Protein AF-A0A2Z6FAT4-F1 (afdb_monomer_lite)

Secondary structure (DSSP, 8-state):
--SS---TTS--S------SSEETTEE-TT---S--GGG-S-----------SSS-EEEEEEEEE-SS---SS--SEEEEEEEEEESS---SSEEEEEEEETTEEEEEEEEE-SSSEEEEEE-

pLDDT: mean 96.94, std 5.38, range [61.84, 98.94]

Sequence (123 aa):
RADGSVPTDGAPKSYPSVFNGCHYTNCSPGTALPARLDTVSAAPSSISYGYVGDAVYNASYDIWLDPTPRTDGVNRTEIMIWFNRVGPIQPIGSPVGTATVGGRNWEVWTGSNGSNDVLSFVA

Foldseek 3Di:
DDPDDDDQADDDPDDDDDDAEAEALDHDPPGPAPDDPVVDPDDDDDDDDDDDAPDFDWDKDWDAAAPDSDRRDHGAEIEIETPDGHDDHDDAAAFDAWDQDPNDIFTWGWDDPVRHTYIYTYD

Structure (mmCIF, N/CA/C/O backbone):
data_AF-A0A2Z6FAT4-F1
#
_entry.id   AF-A0A2Z6FAT4-F1
#
loop_
_atom_site.group_PDB
_atom_site.id
_atom_site.type_symbol
_atom_site.label_atom_id
_atom_site.label_alt_id
_atom_site.label_comp_id
_atom_site.label_asym_id
_atom_site.label_entity_id
_atom_site.label_seq_id
_atom_site.pdbx_PDB_ins_code
_atom_site.Cartn_x
_atom_site.Cartn_y
_atom_site.Cartn_z
_atom_site.occupancy
_atom_site.B_iso_or_equiv
_atom_site.auth_seq_id
_atom_site.auth_comp_id
_atom_site.auth_asym_id
_atom_site.auth_atom_id
_atom_site.pdbx_PDB_model_num
ATOM 1 N N . ARG A 1 1 ? 1.023 2.133 -22.501 1.00 61.84 1 ARG A N 1
ATOM 2 C CA . ARG A 1 1 ? 2.334 2.211 -21.806 1.00 61.84 1 ARG A CA 1
ATOM 3 C C . ARG A 1 1 ? 2.469 3.615 -21.237 1.00 61.84 1 ARG A C 1
ATOM 5 O O . ARG A 1 1 ? 1.889 4.513 -21.824 1.00 61.84 1 ARG A O 1
ATOM 12 N N . ALA A 1 2 ? 3.149 3.801 -20.108 1.00 66.56 2 ALA A N 1
ATOM 13 C CA . ALA A 1 2 ? 3.375 5.143 -19.572 1.00 66.56 2 ALA A CA 1
ATOM 14 C C . ALA A 1 2 ? 4.558 5.797 -20.297 1.00 66.56 2 ALA A C 1
ATOM 16 O O . ALA A 1 2 ? 5.624 5.180 -20.355 1.00 66.56 2 ALA A O 1
ATOM 17 N N . ASP A 1 3 ? 4.397 7.026 -20.780 1.00 76.12 3 ASP A N 1
ATOM 18 C CA . ASP A 1 3 ? 5.462 7.782 -21.451 1.00 76.12 3 ASP A CA 1
ATOM 19 C C . ASP A 1 3 ? 6.581 8.183 -20.471 1.00 76.12 3 ASP A C 1
ATOM 21 O O . ASP A 1 3 ? 6.359 8.298 -19.260 1.00 76.12 3 ASP A O 1
ATOM 25 N N . GLY A 1 4 ? 7.808 8.339 -20.979 1.00 77.44 4 GLY A N 1
ATOM 26 C CA . GLY A 1 4 ? 8.997 8.702 -20.192 1.00 77.44 4 GLY A CA 1
ATOM 27 C C . GLY A 1 4 ? 9.559 7.591 -19.287 1.00 77.44 4 GLY A C 1
ATOM 28 O O . GLY A 1 4 ? 9.019 6.486 -19.205 1.00 77.44 4 GLY A O 1
ATOM 29 N N . SER A 1 5 ? 10.649 7.883 -18.574 1.00 83.25 5 SER A N 1
ATOM 30 C CA . SER A 1 5 ? 11.303 6.973 -17.618 1.00 83.25 5 SER A CA 1
ATOM 31 C C . SER A 1 5 ? 11.697 7.704 -16.337 1.00 83.25 5 SER A C 1
ATOM 33 O O . SER A 1 5 ? 12.039 8.883 -16.382 1.00 83.25 5 SER A O 1
ATOM 35 N N . VAL A 1 6 ? 11.694 6.986 -15.216 1.00 90.50 6 VAL A N 1
ATOM 36 C CA . VAL A 1 6 ? 12.271 7.424 -13.934 1.00 90.50 6 VAL A CA 1
ATOM 37 C C . VAL A 1 6 ? 13.327 6.411 -13.488 1.00 90.50 6 VAL A C 1
ATOM 39 O O . VAL A 1 6 ? 13.269 5.264 -13.948 1.00 90.50 6 VAL A O 1
ATOM 42 N N . PRO A 1 7 ? 14.288 6.806 -12.636 1.00 94.50 7 PRO A N 1
ATOM 43 C CA . PRO A 1 7 ? 15.242 5.873 -12.043 1.00 94.50 7 PRO A CA 1
ATOM 44 C C . PRO A 1 7 ? 14.539 4.740 -11.278 1.00 94.50 7 PRO A C 1
ATOM 46 O O . PRO A 1 7 ? 13.507 4.960 -10.646 1.00 94.50 7 PRO A O 1
ATOM 49 N N . THR A 1 8 ? 15.082 3.522 -11.343 1.00 95.31 8 THR A N 1
ATOM 50 C CA . THR A 1 8 ? 14.498 2.333 -10.686 1.00 95.31 8 THR A CA 1
ATOM 51 C C . THR A 1 8 ? 14.857 2.212 -9.204 1.00 95.31 8 THR A C 1
ATOM 53 O O . THR A 1 8 ? 14.321 1.352 -8.513 1.00 95.31 8 THR A O 1
ATOM 56 N N . ASP A 1 9 ? 15.752 3.073 -8.726 1.00 94.00 9 ASP A N 1
ATOM 57 C CA . ASP A 1 9 ? 16.168 3.256 -7.333 1.00 94.00 9 ASP A CA 1
ATOM 58 C C . ASP A 1 9 ? 15.459 4.447 -6.654 1.00 94.00 9 ASP A C 1
ATOM 60 O O . ASP A 1 9 ? 15.805 4.826 -5.536 1.00 94.00 9 ASP A O 1
ATOM 64 N N . GLY A 1 10 ? 14.460 5.036 -7.322 1.00 93.69 10 GLY A N 1
ATOM 65 C CA . GLY A 1 10 ? 13.660 6.153 -6.828 1.00 93.69 10 GLY A CA 1
ATOM 66 C C . GLY A 1 10 ? 12.158 5.865 -6.801 1.00 93.69 10 GLY A C 1
ATOM 67 O O . GLY A 1 10 ? 11.704 4.730 -6.939 1.00 93.69 10 GLY A O 1
ATOM 68 N N . ALA A 1 11 ? 11.368 6.926 -6.623 1.00 96.31 11 ALA A N 1
ATOM 69 C CA . ALA A 1 11 ? 9.911 6.835 -6.648 1.00 96.31 11 ALA A CA 1
ATOM 70 C C . ALA A 1 11 ? 9.389 6.391 -8.033 1.00 96.31 11 ALA A C 1
ATOM 72 O O . ALA A 1 11 ? 9.948 6.789 -9.063 1.00 96.31 11 ALA A O 1
ATOM 73 N N . PRO A 1 12 ? 8.291 5.612 -8.092 1.00 96.81 12 PRO A N 1
ATOM 74 C CA . PRO A 1 12 ? 7.659 5.264 -9.358 1.00 96.81 12 PRO A CA 1
ATOM 75 C C . PRO A 1 12 ? 7.056 6.505 -10.027 1.00 96.81 12 PRO A C 1
ATOM 77 O O . PRO A 1 12 ? 6.783 7.519 -9.389 1.00 96.81 12 PRO A O 1
ATOM 80 N N . LYS A 1 13 ? 6.765 6.403 -11.329 1.00 97.00 13 LYS A N 1
ATOM 81 C CA . LYS A 1 13 ? 6.115 7.498 -12.076 1.00 97.00 13 LYS A CA 1
ATOM 82 C C . LYS A 1 13 ? 4.736 7.868 -11.532 1.00 97.00 13 LYS A C 1
ATOM 84 O O . LYS A 1 13 ? 4.314 9.010 -11.661 1.00 97.00 13 LYS A O 1
ATOM 89 N N . SER A 1 14 ? 4.000 6.881 -11.033 1.00 96.44 14 SER A N 1
ATOM 90 C CA . SER A 1 14 ? 2.589 7.013 -10.679 1.00 96.44 14 SER A CA 1
ATOM 91 C C . SER A 1 14 ? 2.102 5.770 -9.947 1.00 96.44 14 SER A C 1
ATOM 93 O O . SER A 1 14 ? 2.674 4.695 -10.134 1.00 96.44 14 SER A O 1
ATOM 95 N N . TYR A 1 15 ? 0.973 5.897 -9.252 1.00 97.88 15 TYR A N 1
ATOM 96 C CA . TYR A 1 15 ? 0.231 4.780 -8.671 1.00 97.88 15 TYR A CA 1
ATOM 97 C C . TYR A 1 15 ? -1.240 4.786 -9.148 1.00 97.88 15 TYR A C 1
ATOM 99 O O . TYR A 1 15 ? -2.140 5.198 -8.412 1.00 97.88 15 TYR A O 1
ATOM 107 N N . PRO A 1 16 ? -1.513 4.410 -10.418 1.00 98.06 16 PRO A N 1
ATOM 108 C CA . PRO A 1 16 ? -2.882 4.310 -10.917 1.00 98.06 16 PRO A CA 1
ATOM 109 C C . PRO A 1 16 ? -3.600 3.156 -10.213 1.00 98.06 16 PRO A C 1
ATOM 111 O O . PRO A 1 16 ? -3.193 2.000 -10.324 1.00 98.06 16 PRO A O 1
ATOM 114 N N . SER A 1 17 ? -4.665 3.474 -9.483 1.00 98.62 17 SER A N 1
ATOM 115 C CA . SER A 1 17 ? -5.286 2.550 -8.535 1.00 98.62 17 SER A CA 1
ATOM 116 C C . SER A 1 17 ? -6.805 2.712 -8.462 1.00 98.62 17 SER A C 1
ATOM 118 O O . SER A 1 17 ? -7.391 3.663 -8.981 1.00 98.62 17 SER A O 1
ATOM 120 N N . VAL A 1 18 ? -7.443 1.741 -7.811 1.00 98.69 18 VAL A N 1
ATOM 121 C CA . VAL A 1 18 ? -8.8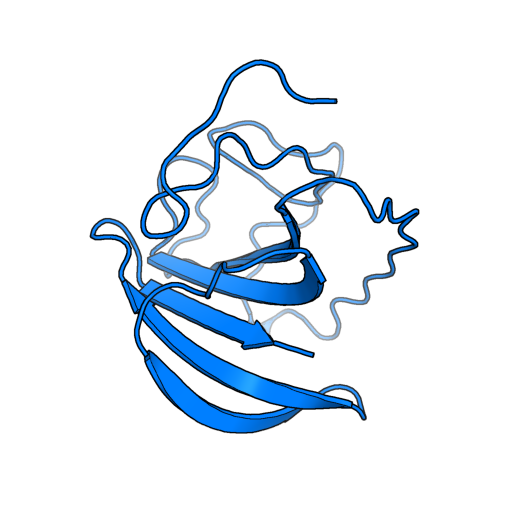35 1.787 -7.355 1.00 98.69 18 VAL A CA 1
ATOM 122 C C . VAL A 1 18 ? -8.824 1.580 -5.843 1.00 98.69 18 VAL A C 1
ATOM 124 O O . VAL A 1 18 ? -8.058 0.754 -5.349 1.00 98.69 18 VAL A O 1
ATOM 127 N N . PHE A 1 19 ? -9.642 2.326 -5.102 1.00 98.81 19 PHE A N 1
ATOM 128 C CA . PHE A 1 19 ? -9.620 2.291 -3.640 1.00 98.81 19 PHE A CA 1
ATOM 129 C C . PHE A 1 19 ? -11.023 2.352 -3.026 1.00 98.81 19 PHE A C 1
ATOM 131 O O . PHE A 1 19 ? -11.977 2.830 -3.640 1.00 98.81 19 PHE A O 1
ATOM 138 N N . ASN A 1 20 ? -11.118 1.880 -1.783 1.00 98.81 20 ASN A N 1
ATOM 139 C CA . ASN A 1 20 ? -12.225 2.132 -0.866 1.00 98.81 20 ASN A CA 1
ATOM 140 C C . ASN A 1 20 ? -11.654 2.874 0.348 1.00 98.81 20 ASN A C 1
ATOM 142 O O . ASN A 1 20 ? -10.680 2.410 0.937 1.00 98.81 20 ASN A O 1
ATOM 146 N N . GLY A 1 21 ? -12.246 4.007 0.710 1.00 98.75 21 GLY A N 1
ATOM 147 C CA . GLY A 1 21 ? -11.801 4.870 1.803 1.00 98.75 21 GLY A CA 1
ATOM 148 C C . GLY A 1 21 ? -11.634 6.316 1.366 1.00 98.75 21 GLY A C 1
ATOM 149 O O . GLY A 1 21 ? -12.325 6.757 0.451 1.00 98.75 21 GLY A O 1
ATOM 150 N N . CYS A 1 22 ? -10.737 7.045 2.027 1.00 98.75 22 CYS A N 1
ATOM 151 C CA . CYS A 1 22 ? -10.442 8.448 1.741 1.00 98.75 22 CYS A CA 1
ATOM 152 C C . CYS A 1 22 ? -8.958 8.636 1.417 1.00 98.75 22 CYS A C 1
ATOM 154 O O . CYS A 1 22 ? -8.096 8.127 2.132 1.00 98.75 22 CYS A O 1
ATOM 156 N N . HIS A 1 23 ? -8.665 9.396 0.364 1.00 98.62 23 HIS A N 1
ATOM 157 C CA . HIS A 1 23 ? -7.311 9.717 -0.076 1.00 98.62 23 HIS A CA 1
ATOM 158 C C . HIS A 1 23 ? -7.244 11.186 -0.510 1.00 98.62 23 HIS A C 1
ATOM 160 O O . HIS A 1 23 ? -7.884 11.566 -1.489 1.00 98.62 23 HIS A O 1
ATOM 166 N N . TYR A 1 2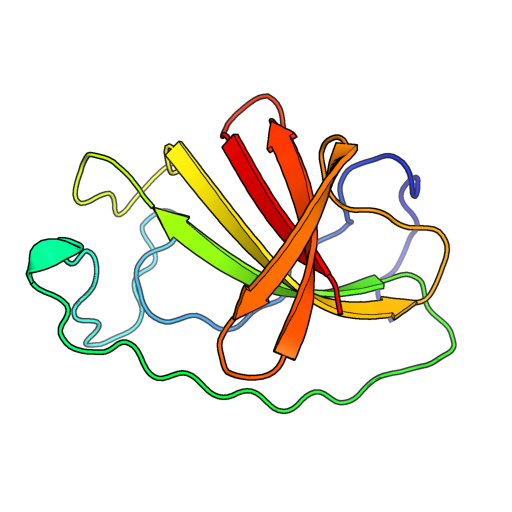4 ? -6.500 12.011 0.236 1.00 98.31 24 TYR A N 1
ATOM 167 C CA . TYR A 1 24 ? -6.385 13.464 0.023 1.00 98.31 24 TYR A CA 1
ATOM 168 C C . TYR A 1 24 ? -7.739 14.149 -0.232 1.00 98.31 24 TYR A C 1
ATOM 170 O O . TYR A 1 24 ? -7.994 14.666 -1.319 1.00 98.31 24 TYR A O 1
ATOM 178 N N . THR A 1 25 ? -8.639 14.113 0.755 1.00 98.38 25 THR A N 1
ATOM 179 C CA . THR A 1 25 ? -10.037 14.602 0.717 1.00 98.38 25 THR A CA 1
ATOM 180 C C . THR A 1 25 ? -11.008 13.814 -0.167 1.00 98.38 25 THR A C 1
ATOM 182 O O . THR A 1 25 ? -12.216 13.883 0.059 1.00 98.38 25 THR A O 1
ATOM 185 N N . ASN A 1 26 ? -10.528 13.035 -1.141 1.00 98.75 26 ASN A N 1
ATOM 186 C CA . ASN A 1 26 ? -11.392 12.268 -2.032 1.00 98.75 26 ASN A CA 1
ATOM 187 C C . ASN A 1 26 ? -11.808 10.943 -1.382 1.00 98.75 26 ASN A C 1
ATOM 189 O O . ASN A 1 26 ? -10.979 10.052 -1.192 1.00 98.75 26 ASN A O 1
ATOM 193 N N . CYS A 1 27 ? -13.093 10.810 -1.059 1.00 98.75 27 CYS A N 1
ATOM 194 C CA . CYS A 1 27 ? -13.649 9.621 -0.425 1.00 98.75 27 CYS A CA 1
ATOM 195 C C . CYS A 1 27 ? -14.551 8.842 -1.386 1.00 98.75 27 CYS A C 1
ATOM 197 O O . CYS A 1 27 ? -15.429 9.411 -2.037 1.00 98.75 27 CYS A O 1
ATOM 199 N N . SER A 1 28 ? -14.379 7.521 -1.437 1.00 98.62 28 SER A N 1
ATOM 200 C CA . SER A 1 28 ? -15.241 6.647 -2.234 1.00 98.62 28 SER A CA 1
ATOM 201 C C . SER A 1 28 ? -16.689 6.674 -1.705 1.00 98.62 28 SER A C 1
ATOM 203 O O . SER A 1 28 ? -16.880 6.618 -0.484 1.00 98.62 28 SER A O 1
ATOM 205 N N . PRO A 1 29 ? -17.719 6.708 -2.574 1.00 98.56 29 PRO A N 1
ATOM 206 C CA . PRO A 1 29 ? -19.115 6.791 -2.146 1.00 98.56 29 PRO A CA 1
ATOM 207 C C . PRO A 1 29 ? -19.512 5.680 -1.167 1.00 98.56 29 PRO A C 1
ATOM 209 O O . PRO A 1 29 ? -19.295 4.501 -1.437 1.00 98.56 29 PRO A O 1
ATOM 212 N N . GLY A 1 30 ? -20.117 6.055 -0.036 1.00 98.38 30 GLY A N 1
ATOM 213 C CA . GLY A 1 30 ? -20.636 5.103 0.953 1.00 98.38 30 GLY A CA 1
ATOM 214 C C . GLY A 1 30 ? -19.572 4.334 1.744 1.00 98.38 30 GLY A C 1
ATOM 215 O O . GLY A 1 30 ? -19.909 3.339 2.384 1.00 98.38 30 GLY A O 1
ATOM 216 N N . THR A 1 31 ? -18.304 4.757 1.708 1.00 98.56 31 THR A N 1
ATOM 217 C CA . THR A 1 31 ? -17.259 4.110 2.509 1.00 98.56 31 THR A CA 1
ATOM 218 C C . THR A 1 31 ? -17.533 4.214 4.009 1.00 98.56 31 THR A C 1
ATOM 220 O O . THR A 1 31 ? -18.023 5.230 4.498 1.00 98.56 31 THR A O 1
ATOM 223 N N . ALA A 1 32 ? -17.182 3.156 4.741 1.00 98.00 32 ALA A N 1
ATOM 224 C CA . ALA A 1 32 ? -17.190 3.127 6.203 1.00 98.00 32 ALA A CA 1
ATOM 225 C C . ALA A 1 32 ? -15.831 3.530 6.812 1.00 98.00 32 ALA A C 1
ATOM 227 O O . ALA A 1 32 ? -15.645 3.412 8.021 1.00 98.00 32 ALA A O 1
ATOM 228 N N . LEU A 1 33 ? -14.866 3.951 5.985 1.00 98.62 33 LEU A N 1
ATOM 229 C CA . LEU A 1 33 ? -13.547 4.398 6.427 1.00 98.62 33 LEU A CA 1
ATOM 230 C C . LEU A 1 33 ? -13.495 5.934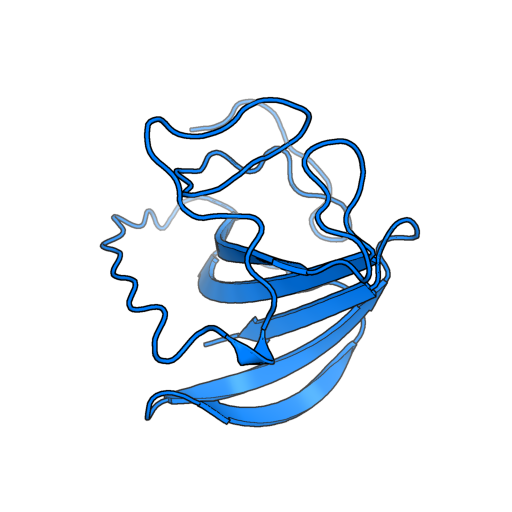 6.536 1.00 98.62 33 LEU A C 1
ATOM 232 O O . LEU A 1 33 ? -14.128 6.613 5.727 1.00 98.62 33 LEU A O 1
ATOM 236 N N . PRO A 1 34 ? -12.710 6.496 7.474 1.00 98.62 34 PRO A N 1
ATOM 237 C CA . PRO A 1 34 ? -11.808 5.812 8.407 1.00 98.62 34 PRO A CA 1
ATOM 238 C C . PRO A 1 34 ? -12.547 5.027 9.498 1.00 98.62 34 PRO A C 1
ATOM 240 O O . PRO A 1 34 ? -13.485 5.530 10.109 1.00 98.62 34 PRO A O 1
ATOM 243 N N . ALA A 1 35 ? -12.092 3.803 9.764 1.00 98.56 35 ALA A N 1
ATOM 244 C CA . ALA A 1 35 ? -12.590 2.965 10.851 1.00 98.56 35 ALA A CA 1
ATOM 245 C C . ALA A 1 35 ? -11.444 2.658 11.812 1.00 98.56 35 ALA A C 1
ATOM 247 O O . ALA A 1 35 ? -10.310 2.420 11.390 1.00 98.56 35 ALA A O 1
ATOM 248 N N . ARG A 1 36 ? -11.732 2.656 13.114 1.00 98.56 36 ARG A N 1
ATOM 249 C CA . ARG A 1 36 ? -10.726 2.315 14.117 1.00 98.56 36 ARG A CA 1
ATOM 250 C C . ARG A 1 36 ? -10.446 0.814 14.047 1.00 98.56 36 ARG A C 1
ATOM 252 O O . ARG A 1 36 ? -11.372 0.016 13.986 1.00 98.56 36 ARG A O 1
ATOM 259 N N . LEU A 1 37 ? -9.171 0.426 14.048 1.00 98.31 37 LEU A N 1
ATOM 260 C CA . LEU A 1 37 ? -8.777 -0.965 13.783 1.00 98.31 37 LEU A CA 1
ATOM 261 C C . LEU A 1 37 ? -9.430 -1.982 14.727 1.00 98.31 37 LEU A C 1
ATOM 263 O O . LEU A 1 37 ? -9.792 -3.068 14.291 1.00 98.31 37 LEU A O 1
ATOM 267 N N . ASP A 1 38 ? -9.635 -1.630 15.996 1.00 98.38 38 ASP A N 1
ATOM 268 C CA . ASP A 1 38 ? -10.250 -2.528 16.976 1.00 98.38 38 ASP A CA 1
ATOM 269 C C . ASP A 1 38 ? -11.772 -2.680 16.830 1.00 98.38 38 ASP A C 1
ATOM 271 O O . ASP A 1 38 ? -12.369 -3.519 17.501 1.00 98.38 38 ASP A O 1
ATOM 275 N N . THR A 1 39 ? -12.404 -1.925 15.926 1.00 98.38 39 THR A N 1
ATOM 276 C CA . THR A 1 39 ? -13.816 -2.098 15.558 1.00 98.38 39 THR A CA 1
ATOM 277 C C . THR A 1 39 ? -13.995 -2.893 14.263 1.00 98.38 39 THR A C 1
ATOM 279 O O . THR A 1 39 ? -15.128 -3.180 13.878 1.00 98.38 39 THR A O 1
ATOM 282 N N . VAL A 1 40 ? -12.908 -3.237 13.561 1.00 98.25 40 VAL A N 1
ATOM 283 C CA . VAL A 1 40 ? -12.953 -3.970 12.288 1.00 98.25 40 VAL A CA 1
ATOM 284 C C . VAL A 1 40 ? -12.914 -5.471 12.564 1.00 98.25 40 VAL A C 1
ATOM 286 O O . VAL A 1 40 ? -11.883 -6.019 12.940 1.00 98.25 40 VAL A O 1
ATOM 289 N N . SER A 1 41 ? -14.035 -6.161 12.342 1.00 98.19 41 SER A N 1
ATOM 290 C CA . SER A 1 41 ? -14.096 -7.626 12.464 1.00 98.19 41 SER A CA 1
ATOM 291 C C . SER A 1 41 ? -13.482 -8.346 11.259 1.00 98.19 41 SER A C 1
ATOM 293 O O . SER A 1 41 ? -12.878 -9.406 11.411 1.00 98.19 41 SER A O 1
ATOM 295 N N . ALA A 1 42 ? -13.632 -7.775 10.062 1.00 98.00 42 ALA A N 1
ATOM 296 C CA . ALA A 1 42 ? -13.031 -8.254 8.825 1.00 98.00 42 ALA A CA 1
ATOM 297 C C . ALA A 1 42 ? -12.931 -7.118 7.796 1.00 98.00 42 ALA A C 1
ATOM 299 O O . ALA A 1 42 ? -13.79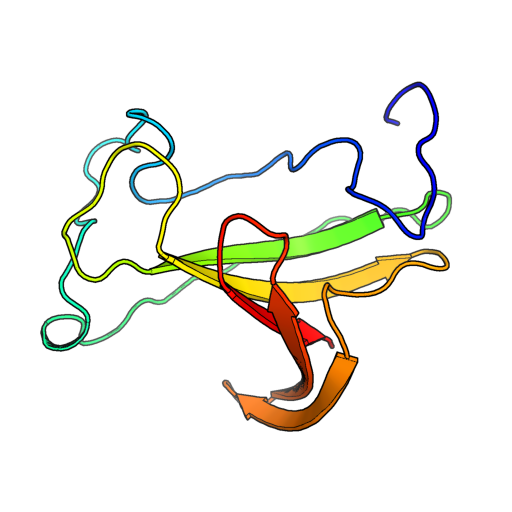1 -6.240 7.743 1.00 98.00 42 ALA A O 1
ATOM 300 N N . ALA A 1 43 ? -11.913 -7.180 6.937 1.00 98.31 43 ALA A N 1
ATOM 301 C CA . ALA A 1 43 ? -11.736 -6.282 5.795 1.00 98.31 43 ALA A CA 1
ATOM 302 C C . ALA A 1 43 ? -11.407 -7.093 4.525 1.00 98.31 43 ALA A C 1
ATOM 304 O O . ALA A 1 43 ? -10.272 -7.063 4.046 1.00 98.31 43 ALA A O 1
ATOM 305 N N . PRO A 1 44 ? -12.357 -7.894 4.002 1.00 98.38 44 PRO A N 1
ATOM 306 C CA . PRO A 1 44 ? -12.112 -8.700 2.814 1.00 98.38 44 PRO A CA 1
ATOM 307 C C . PRO A 1 44 ? -11.889 -7.806 1.588 1.00 98.38 44 PRO A C 1
ATOM 309 O O . PRO A 1 44 ? -12.622 -6.846 1.356 1.00 98.38 44 PRO A O 1
ATOM 312 N N . SER A 1 45 ? -10.892 -8.152 0.779 1.00 98.69 45 SER A N 1
ATOM 313 C CA . SER A 1 45 ? -10.620 -7.515 -0.507 1.00 98.69 45 SER A CA 1
ATOM 314 C C . SER A 1 45 ? -10.196 -8.570 -1.524 1.00 98.69 45 SER A C 1
ATOM 316 O O . SER A 1 45 ? -9.615 -9.595 -1.165 1.00 98.69 45 SER A O 1
ATOM 318 N N . SER A 1 46 ? -10.494 -8.322 -2.795 1.00 98.56 46 SER A N 1
ATOM 319 C CA . SER A 1 46 ? -10.101 -9.180 -3.909 1.00 98.56 46 SER A CA 1
ATOM 320 C C . SER A 1 46 ? -9.699 -8.328 -5.100 1.00 98.56 46 SER A C 1
ATOM 322 O O . SER A 1 46 ? -10.351 -7.322 -5.382 1.00 98.56 46 SER A O 1
ATOM 324 N N . ILE A 1 47 ? -8.692 -8.779 -5.842 1.00 98.69 47 ILE A N 1
ATOM 325 C CA . ILE A 1 47 ? -8.250 -8.145 -7.080 1.00 98.69 47 ILE A CA 1
ATOM 326 C C . ILE A 1 47 ? -7.929 -9.205 -8.131 1.00 98.69 47 ILE A C 1
ATOM 328 O O . ILE A 1 47 ? -7.567 -10.337 -7.804 1.00 98.69 47 ILE A O 1
ATOM 332 N N . SER A 1 48 ? -8.038 -8.824 -9.399 1.00 98.62 48 SER A N 1
ATOM 333 C CA . SER A 1 48 ? -7.537 -9.588 -10.537 1.00 98.62 48 SER A CA 1
ATOM 334 C C . SER A 1 48 ? -6.747 -8.639 -11.429 1.00 98.62 48 SER A C 1
ATOM 336 O O . SER A 1 48 ? -7.255 -7.581 -11.801 1.00 98.62 48 SER A O 1
ATOM 338 N N . TYR A 1 49 ? -5.501 -8.994 -11.739 1.00 98.19 49 TYR A N 1
ATOM 339 C CA . TYR A 1 49 ? -4.616 -8.185 -12.572 1.00 98.19 49 TYR A CA 1
ATOM 340 C C . TYR A 1 49 ? -4.375 -8.841 -13.931 1.00 98.19 49 TYR A C 1
ATOM 342 O O . TYR A 1 49 ? -4.220 -10.057 -14.031 1.00 98.19 49 TYR A O 1
ATOM 350 N N . GLY A 1 50 ? -4.260 -8.007 -14.965 1.00 98.00 50 GLY A N 1
ATOM 351 C CA . GLY A 1 50 ? -3.609 -8.363 -16.223 1.00 98.00 50 GLY A CA 1
ATOM 352 C C . GLY A 1 50 ? -2.186 -7.808 -16.238 1.00 98.00 50 GLY A C 1
ATOM 353 O O . GLY A 1 50 ? -1.999 -6.600 -16.101 1.00 98.00 50 GLY A O 1
ATOM 354 N N . TYR A 1 51 ? -1.189 -8.677 -16.397 1.00 96.94 51 TYR A N 1
ATOM 355 C CA . TYR A 1 51 ? 0.222 -8.287 -16.441 1.00 96.94 51 TYR A CA 1
ATOM 356 C C . TYR A 1 51 ? 0.744 -8.198 -17.876 1.00 96.94 51 TYR A C 1
ATOM 358 O O . TYR A 1 51 ? 0.293 -8.913 -18.769 1.00 96.94 51 TYR A O 1
ATOM 366 N N . VAL A 1 52 ? 1.750 -7.349 -18.074 1.00 95.38 52 VAL A N 1
ATOM 367 C CA . VAL A 1 52 ? 2.549 -7.249 -19.305 1.00 95.38 52 VAL A CA 1
ATOM 36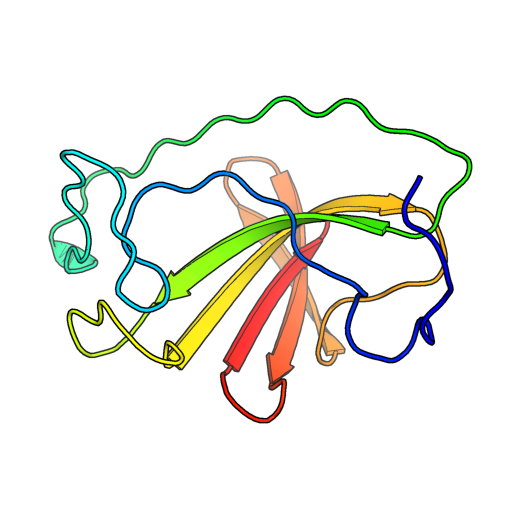8 C C . VAL A 1 52 ? 4.024 -7.516 -18.994 1.00 95.38 52 VAL A C 1
ATOM 370 O O . VAL A 1 52 ? 4.488 -7.203 -17.898 1.00 95.38 52 VAL A O 1
ATOM 373 N N . GLY A 1 53 ? 4.767 -8.121 -19.922 1.00 92.81 53 GLY A N 1
ATOM 374 C CA . GLY A 1 53 ? 6.167 -8.519 -19.688 1.00 92.81 53 GLY A CA 1
ATOM 375 C C . GLY A 1 53 ? 7.213 -7.470 -20.079 1.00 92.81 53 GLY A C 1
ATOM 376 O O . GLY A 1 53 ? 8.372 -7.572 -19.696 1.00 92.81 53 GLY A O 1
ATOM 377 N N . ASP A 1 54 ? 6.822 -6.458 -20.844 1.00 90.31 54 ASP A N 1
ATOM 378 C CA . ASP A 1 54 ? 7.701 -5.527 -21.554 1.00 90.31 54 ASP A CA 1
ATOM 379 C C . ASP A 1 54 ? 7.722 -4.126 -20.913 1.00 90.31 54 ASP A C 1
ATOM 381 O O . ASP A 1 54 ? 7.700 -3.099 -21.603 1.00 90.31 54 ASP A O 1
ATOM 385 N N . ALA A 1 55 ? 7.769 -4.087 -19.578 1.00 93.69 55 ALA A N 1
ATOM 386 C CA . ALA A 1 55 ? 7.750 -2.872 -18.763 1.00 93.69 55 ALA A CA 1
ATOM 387 C C . ALA A 1 55 ? 8.524 -3.048 -17.442 1.00 93.69 55 ALA A C 1
ATOM 389 O O . ALA A 1 55 ? 8.948 -4.148 -17.107 1.00 93.69 55 ALA A O 1
ATOM 390 N N . VAL A 1 56 ? 8.688 -1.961 -16.682 1.00 96.19 56 VAL A N 1
ATOM 391 C CA . VAL A 1 56 ? 9.240 -1.978 -15.317 1.00 96.19 56 VAL A CA 1
ATOM 392 C C . VAL A 1 56 ? 8.181 -1.434 -14.364 1.00 96.19 56 VAL A C 1
ATOM 394 O O . VAL A 1 56 ? 7.808 -0.266 -14.482 1.00 96.19 56 VAL A O 1
ATOM 397 N N . TYR A 1 57 ? 7.635 -2.284 -13.496 1.00 97.38 57 TYR A N 1
ATOM 398 C CA . TYR A 1 57 ? 6.522 -1.941 -12.603 1.00 97.38 57 TYR A CA 1
ATOM 399 C C . TYR A 1 57 ? 6.321 -3.009 -11.524 1.00 97.38 57 TYR A C 1
ATOM 401 O O . TYR A 1 57 ? 6.762 -4.153 -11.668 1.00 97.38 57 TYR A O 1
ATOM 409 N N . ASN A 1 58 ? 5.613 -2.642 -10.459 1.00 98.50 58 ASN A N 1
ATOM 410 C CA . ASN A 1 58 ? 4.980 -3.596 -9.559 1.00 98.50 58 ASN A CA 1
ATOM 411 C C . ASN A 1 58 ? 3.460 -3.589 -9.783 1.00 98.50 58 ASN A C 1
ATOM 413 O O . ASN A 1 58 ? 2.903 -2.667 -10.381 1.00 98.50 58 ASN A O 1
ATOM 417 N N . ALA A 1 59 ? 2.790 -4.626 -9.296 1.00 98.75 59 ALA A N 1
ATOM 418 C CA . ALA A 1 59 ? 1.359 -4.574 -9.034 1.00 98.75 59 ALA A CA 1
ATOM 419 C C . ALA A 1 59 ? 1.174 -4.709 -7.526 1.00 98.75 59 ALA A C 1
ATOM 421 O O . ALA A 1 59 ? 1.552 -5.741 -6.968 1.00 98.75 59 ALA A O 1
ATOM 422 N N . SER A 1 60 ? 0.650 -3.677 -6.867 1.00 98.81 60 SER A N 1
ATOM 423 C CA . SER A 1 60 ? 0.547 -3.655 -5.411 1.00 98.81 60 SER A CA 1
ATOM 424 C C . SER A 1 60 ? -0.754 -3.056 -4.896 1.00 98.81 60 SER A C 1
ATOM 426 O O . SER A 1 60 ? -1.349 -2.180 -5.524 1.00 98.81 60 SER A O 1
ATOM 428 N N . TYR A 1 61 ? -1.156 -3.508 -3.710 1.00 98.88 61 TYR A N 1
ATOM 429 C CA . TYR A 1 61 ? -2.025 -2.734 -2.824 1.00 98.88 61 TYR A CA 1
ATOM 430 C C . TYR A 1 61 ? -1.198 -1.725 -2.035 1.00 98.88 61 TYR A C 1
ATOM 432 O O . TYR A 1 61 ? -0.104 -2.090 -1.608 1.00 98.88 61 TYR A O 1
ATOM 440 N N . ASP A 1 62 ? -1.804 -0.571 -1.750 1.00 98.69 62 ASP A N 1
ATOM 441 C CA . ASP A 1 62 ? -1.405 0.371 -0.701 1.00 98.69 62 ASP A CA 1
ATOM 442 C C . ASP A 1 62 ? -2.549 0.513 0.307 1.00 98.69 62 ASP A C 1
ATOM 444 O O . ASP A 1 62 ? -3.692 0.819 -0.051 1.00 98.69 62 ASP A O 1
ATOM 448 N N . ILE A 1 63 ? -2.248 0.276 1.580 1.00 98.94 63 ILE A N 1
ATOM 449 C CA . ILE A 1 63 ? -3.196 0.342 2.693 1.00 98.94 63 ILE A CA 1
ATOM 450 C C . ILE A 1 63 ? -2.651 1.340 3.711 1.00 98.94 63 ILE A C 1
ATOM 452 O O . ILE A 1 63 ? -1.548 1.178 4.228 1.00 98.94 63 ILE A O 1
ATOM 456 N N . TRP A 1 64 ? -3.438 2.367 4.014 1.00 98.88 64 TRP A N 1
ATOM 457 C CA . TRP A 1 64 ? -3.005 3.502 4.824 1.00 98.88 64 TRP A CA 1
ATOM 458 C C . TRP A 1 64 ? -3.593 3.456 6.232 1.00 98.88 64 TRP A C 1
ATOM 460 O O . TRP A 1 64 ? -4.792 3.230 6.400 1.00 98.88 64 TRP A O 1
ATOM 470 N N . LEU A 1 65 ? -2.744 3.690 7.234 1.00 98.81 65 LEU A N 1
ATOM 471 C CA . LEU A 1 65 ? -3.102 3.712 8.651 1.00 98.81 65 LEU A CA 1
ATOM 472 C C . LEU A 1 65 ? -2.642 5.020 9.302 1.00 98.81 65 LEU A C 1
ATOM 474 O O . LEU A 1 65 ? -1.547 5.521 9.031 1.00 98.81 65 LEU A O 1
ATOM 478 N N . ASP A 1 66 ? -3.454 5.540 10.220 1.00 98.81 66 ASP A N 1
ATOM 479 C CA . ASP A 1 66 ? -3.156 6.772 10.945 1.00 98.81 66 ASP A CA 1
ATOM 480 C C . ASP A 1 66 ? -3.694 6.717 12.386 1.00 98.81 66 ASP A C 1
ATOM 482 O O . ASP A 1 66 ? -4.715 6.071 12.638 1.00 98.81 66 ASP A O 1
ATOM 486 N N . PRO A 1 67 ? -3.024 7.373 13.357 1.00 98.44 67 PRO A N 1
ATOM 487 C CA . PRO A 1 67 ? -3.524 7.479 14.731 1.00 98.44 67 PRO A CA 1
ATOM 488 C C . PRO A 1 67 ? -4.803 8.322 14.862 1.00 98.44 67 PRO A C 1
ATOM 490 O O . PRO A 1 67 ? -5.469 8.266 15.896 1.00 98.44 67 PRO A O 1
ATOM 493 N N . THR A 1 68 ? -5.142 9.114 13.846 1.00 98.62 68 THR A N 1
ATOM 494 C CA . THR A 1 68 ? -6.378 9.898 13.761 1.00 98.62 68 THR A CA 1
ATOM 495 C C . THR A 1 68 ? -7.283 9.336 12.657 1.00 98.62 68 THR A C 1
ATOM 497 O O . THR A 1 68 ? -6.791 8.653 11.758 1.00 98.62 68 THR A O 1
ATOM 500 N N . PRO A 1 69 ? -8.606 9.596 12.670 1.00 98.44 69 PRO A N 1
ATOM 501 C CA . PRO A 1 69 ? -9.495 9.229 11.564 1.00 98.44 69 PRO A CA 1
ATOM 502 C C . PRO A 1 69 ? -9.249 10.151 10.356 1.00 98.44 69 PRO A C 1
ATOM 504 O O . PRO A 1 69 ? -10.077 10.993 10.005 1.00 98.44 69 PRO A O 1
ATOM 507 N N . ARG A 1 70 ? -8.067 10.029 9.751 1.00 98.62 70 ARG A N 1
ATOM 508 C CA . ARG A 1 70 ? -7.553 10.920 8.714 1.00 98.62 70 ARG A CA 1
ATOM 509 C C . ARG A 1 70 ? -8.281 10.714 7.388 1.00 98.62 70 ARG A C 1
ATOM 511 O O . ARG A 1 70 ? -8.373 9.599 6.887 1.00 98.62 70 ARG A O 1
ATOM 518 N N . THR A 1 71 ? -8.725 11.812 6.785 1.00 98.62 71 THR A N 1
ATOM 519 C CA . THR A 1 71 ? -9.300 11.841 5.429 1.00 98.62 71 THR A CA 1
ATOM 520 C C . THR A 1 71 ? -8.489 12.690 4.445 1.00 98.62 71 THR A C 1
ATOM 522 O O . THR A 1 71 ? -8.763 12.661 3.247 1.00 98.62 71 THR A O 1
ATOM 525 N N . ASP A 1 72 ? -7.474 13.416 4.923 1.00 98.56 72 ASP A N 1
ATOM 526 C CA . ASP A 1 72 ? -6.604 14.281 4.121 1.00 98.56 72 ASP A CA 1
ATOM 527 C C . ASP A 1 72 ? -5.144 14.269 4.615 1.00 98.56 72 ASP A C 1
ATOM 529 O O . ASP A 1 72 ? -4.857 13.999 5.788 1.00 98.56 72 ASP A O 1
ATOM 533 N N . GLY A 1 73 ? -4.216 14.589 3.714 1.00 98.12 73 GLY A N 1
ATOM 534 C CA . GLY A 1 73 ? -2.778 14.580 3.946 1.00 98.12 73 GLY A CA 1
ATOM 535 C C . GLY A 1 73 ? -2.171 13.177 4.020 1.00 98.12 73 GLY A C 1
ATOM 536 O O . GLY A 1 73 ? -2.825 12.159 3.790 1.00 98.12 73 GLY A O 1
ATOM 537 N N . VAL A 1 74 ? -0.881 13.136 4.352 1.00 98.38 74 VAL A N 1
ATOM 538 C CA . VAL A 1 74 ? -0.110 11.891 4.458 1.00 98.38 74 VAL A CA 1
ATOM 539 C C . VAL A 1 74 ? -0.511 11.138 5.732 1.00 98.38 74 VAL A C 1
ATOM 541 O O . VAL A 1 74 ? -0.508 11.711 6.822 1.00 98.38 74 VAL A O 1
ATOM 544 N N . ASN A 1 75 ? -0.862 9.858 5.587 1.00 98.75 75 ASN A N 1
ATOM 545 C CA . ASN A 1 75 ? -1.106 8.942 6.705 1.00 98.75 75 ASN A CA 1
ATOM 546 C C . ASN A 1 75 ? 0.229 8.484 7.308 1.00 98.75 75 ASN A C 1
ATOM 548 O O . ASN A 1 75 ? 1.238 8.421 6.609 1.00 98.75 75 ASN A O 1
ATOM 552 N N . ARG A 1 76 ? 0.252 8.146 8.601 1.00 98.62 76 ARG A N 1
ATOM 553 C CA . ARG A 1 76 ? 1.512 7.825 9.293 1.00 98.62 76 ARG A CA 1
ATOM 554 C C . ARG A 1 76 ? 2.193 6.545 8.797 1.00 98.62 76 ARG A C 1
ATOM 556 O O . ARG A 1 76 ? 3.423 6.499 8.769 1.00 98.62 76 ARG A O 1
ATOM 563 N N . THR A 1 77 ? 1.416 5.530 8.429 1.00 98.81 77 THR A N 1
ATOM 564 C CA . THR A 1 77 ? 1.937 4.220 8.027 1.00 98.81 77 THR A CA 1
ATOM 565 C C . THR A 1 77 ? 1.283 3.744 6.739 1.00 98.81 77 THR A C 1
ATOM 567 O O . THR A 1 77 ? 0.065 3.812 6.577 1.00 98.81 77 THR A O 1
ATOM 570 N N . GLU A 1 78 ? 2.116 3.219 5.852 1.00 98.88 78 GLU A N 1
ATOM 571 C CA . GLU A 1 78 ? 1.757 2.615 4.578 1.00 98.88 78 GLU A CA 1
ATOM 572 C C . GLU A 1 78 ? 2.099 1.128 4.619 1.00 98.88 78 GLU A C 1
ATOM 574 O O . GLU A 1 78 ? 3.232 0.740 4.915 1.00 98.88 78 GLU A O 1
ATOM 579 N N . ILE A 1 79 ? 1.114 0.285 4.332 1.00 98.94 79 ILE A N 1
ATOM 580 C CA . ILE A 1 79 ? 1.317 -1.140 4.107 1.00 98.94 79 ILE A CA 1
ATOM 581 C C . ILE A 1 79 ? 1.199 -1.384 2.611 1.00 98.94 79 ILE A C 1
ATOM 583 O O . ILE A 1 79 ? 0.124 -1.196 2.043 1.00 98.94 79 ILE A O 1
ATOM 587 N N . MET A 1 80 ? 2.277 -1.857 1.992 1.00 98.88 80 MET A N 1
ATOM 588 C CA . MET A 1 80 ? 2.250 -2.291 0.601 1.00 98.88 80 MET A CA 1
ATOM 589 C C . MET A 1 80 ? 2.207 -3.817 0.512 1.00 98.88 80 MET A C 1
ATOM 591 O O . MET A 1 80 ? 2.927 -4.516 1.224 1.00 98.88 80 MET A O 1
ATOM 595 N N . ILE A 1 81 ? 1.419 -4.358 -0.413 1.00 98.88 81 ILE A N 1
ATOM 596 C CA . ILE A 1 81 ? 1.426 -5.796 -0.730 1.00 98.88 81 ILE A CA 1
ATOM 597 C C . ILE A 1 81 ? 1.700 -5.938 -2.220 1.00 98.88 81 ILE A C 1
ATOM 599 O O . ILE A 1 81 ? 0.847 -5.578 -3.026 1.00 98.88 81 ILE A O 1
ATOM 603 N N . TRP A 1 82 ? 2.880 -6.429 -2.593 1.00 98.81 82 TRP A N 1
ATOM 604 C CA . TRP A 1 82 ? 3.330 -6.552 -3.980 1.00 98.81 82 TRP A CA 1
ATOM 605 C C . TRP A 1 82 ? 2.988 -7.945 -4.519 1.00 98.81 82 TRP A C 1
ATOM 607 O O . TRP A 1 82 ? 3.563 -8.947 -4.104 1.00 98.81 82 TRP A O 1
ATOM 617 N N . PHE A 1 83 ? 2.055 -7.996 -5.469 1.00 98.62 83 PHE A N 1
ATOM 618 C CA . PHE A 1 83 ? 1.559 -9.213 -6.121 1.00 98.62 83 PHE A CA 1
ATOM 619 C C . PHE A 1 83 ? 2.411 -9.636 -7.318 1.00 98.62 83 PHE A C 1
ATOM 621 O O . PHE A 1 83 ? 2.386 -10.799 -7.714 1.00 98.62 83 PHE A O 1
ATOM 628 N N . ASN A 1 84 ? 3.106 -8.682 -7.937 1.00 98.31 84 ASN A N 1
ATOM 629 C CA . ASN A 1 84 ? 3.992 -8.920 -9.066 1.00 98.31 84 ASN A CA 1
ATOM 630 C C . ASN A 1 84 ? 5.083 -7.849 -9.116 1.00 98.31 84 ASN A C 1
ATOM 632 O O . ASN A 1 84 ? 4.868 -6.708 -8.695 1.00 98.31 84 ASN A O 1
ATOM 636 N N . ARG A 1 85 ? 6.223 -8.212 -9.700 1.00 97.81 85 ARG A N 1
ATOM 637 C CA . ARG A 1 85 ? 7.339 -7.320 -10.002 1.00 97.81 85 ARG A CA 1
ATOM 638 C C . ARG A 1 85 ? 7.898 -7.658 -11.378 1.00 97.81 85 ARG A C 1
ATOM 640 O O . ARG A 1 85 ? 8.296 -8.794 -11.624 1.00 97.81 85 ARG A O 1
ATOM 647 N N . VAL A 1 86 ? 8.022 -6.648 -12.231 1.00 97.50 86 VAL A N 1
ATOM 648 C CA . VAL A 1 86 ? 8.719 -6.743 -13.516 1.00 97.50 86 VAL A CA 1
ATOM 649 C C . VAL A 1 86 ? 9.842 -5.708 -13.542 1.00 97.50 86 VAL A C 1
ATOM 651 O O . VAL A 1 86 ? 9.611 -4.528 -13.283 1.00 97.50 86 VAL A O 1
ATOM 654 N N . GLY A 1 87 ? 11.060 -6.154 -13.850 1.00 95.88 87 GLY A N 1
ATOM 655 C CA . GLY A 1 87 ? 12.256 -5.309 -13.887 1.00 95.88 87 GLY A CA 1
ATOM 656 C C . GLY A 1 87 ? 12.945 -5.097 -12.525 1.00 95.88 87 GLY A C 1
ATOM 657 O O . GLY A 1 87 ? 12.509 -5.639 -11.506 1.00 95.88 87 GLY A O 1
ATOM 658 N N . PRO A 1 88 ? 14.058 -4.339 -12.509 1.00 96.44 88 PRO A N 1
ATOM 659 C CA . PRO A 1 88 ? 14.957 -4.222 -11.359 1.00 96.44 88 PRO A CA 1
ATOM 660 C C . PRO A 1 88 ? 14.495 -3.140 -10.370 1.00 96.44 88 PRO A C 1
ATOM 662 O O . PRO A 1 88 ? 15.170 -2.135 -10.175 1.00 96.44 88 PRO A O 1
ATOM 665 N N . ILE A 1 89 ? 13.324 -3.339 -9.767 1.00 98.19 89 ILE A N 1
ATOM 666 C CA . ILE A 1 89 ? 12.770 -2.465 -8.720 1.00 98.19 89 ILE A CA 1
ATOM 667 C C . ILE A 1 89 ? 12.698 -3.198 -7.377 1.00 98.19 89 ILE A C 1
ATOM 669 O O . ILE A 1 89 ? 12.674 -4.432 -7.321 1.00 98.19 89 ILE A O 1
ATOM 673 N N . GLN A 1 90 ? 12.623 -2.437 -6.290 1.00 98.56 90 GLN A N 1
ATOM 674 C CA . GLN A 1 90 ? 12.529 -2.960 -4.927 1.00 98.56 90 GLN A CA 1
ATOM 675 C C . GLN A 1 90 ? 11.613 -2.089 -4.057 1.00 98.56 90 GLN A C 1
ATOM 677 O O . GLN A 1 90 ? 11.393 -0.924 -4.402 1.00 98.56 90 GLN A O 1
ATOM 682 N N . PRO A 1 91 ? 11.082 -2.622 -2.941 1.00 98.56 91 PRO A N 1
ATOM 683 C CA . PRO A 1 91 ? 10.358 -1.818 -1.967 1.00 98.56 91 PRO A CA 1
ATOM 684 C C . PRO A 1 91 ? 11.242 -0.775 -1.281 1.00 98.56 91 PRO A C 1
ATOM 686 O O . PRO A 1 91 ? 12.474 -0.832 -1.315 1.00 98.56 91 PRO A O 1
ATOM 689 N N . ILE A 1 92 ? 10.586 0.159 -0.599 1.00 98.69 92 ILE A N 1
ATOM 690 C CA . ILE A 1 92 ? 11.244 1.132 0.272 1.00 98.69 92 ILE A CA 1
ATOM 691 C C . ILE A 1 92 ? 11.912 0.414 1.450 1.00 98.69 92 ILE A C 1
ATOM 693 O O . ILE A 1 92 ? 11.329 -0.475 2.072 1.00 98.69 92 ILE A O 1
ATOM 697 N N . GLY A 1 93 ? 13.122 0.858 1.793 1.00 98.25 93 GLY A N 1
ATOM 698 C CA . GLY A 1 93 ? 13.870 0.361 2.943 1.00 98.25 93 GLY A CA 1
ATOM 699 C C . GLY A 1 93 ? 14.698 -0.883 2.638 1.00 98.25 93 GLY A C 1
ATOM 700 O O . GLY A 1 93 ? 15.348 -0.967 1.597 1.00 98.25 93 GLY A O 1
ATOM 701 N N . SER A 1 94 ? 14.708 -1.823 3.581 1.00 98.69 94 SER A N 1
ATOM 702 C CA . SER A 1 94 ? 15.507 -3.052 3.519 1.00 98.69 94 SER A CA 1
ATOM 703 C C . SER A 1 94 ? 14.688 -4.274 3.946 1.00 98.69 94 SER A C 1
ATOM 705 O O . SER A 1 94 ? 13.761 -4.123 4.753 1.00 98.69 94 SER A O 1
ATOM 707 N N . PRO A 1 95 ? 15.030 -5.484 3.468 1.00 98.50 95 PRO A N 1
ATOM 708 C CA . PRO A 1 95 ? 14.363 -6.701 3.902 1.00 98.50 95 PRO A CA 1
ATOM 709 C C . PRO A 1 95 ? 14.670 -6.975 5.377 1.00 98.50 95 PRO A C 1
ATOM 711 O O . PRO A 1 95 ? 15.792 -6.770 5.843 1.00 98.50 95 PRO A O 1
ATOM 714 N N . VAL A 1 96 ? 13.672 -7.457 6.112 1.00 98.75 96 VAL A N 1
ATOM 715 C CA . VAL A 1 96 ? 13.771 -7.787 7.546 1.00 98.75 96 VAL A CA 1
ATOM 716 C C . VAL A 1 96 ? 13.446 -9.247 7.852 1.00 98.75 96 VAL A C 1
ATOM 718 O O . VAL A 1 96 ? 13.603 -9.689 8.987 1.00 98.75 96 VAL A O 1
ATOM 721 N N . GLY A 1 97 ? 13.005 -10.014 6.853 1.00 98.62 97 GLY A N 1
ATOM 722 C CA . GLY A 1 97 ? 12.717 -11.435 6.996 1.00 98.62 97 GLY A CA 1
ATOM 723 C C . GLY A 1 97 ? 11.559 -11.881 6.118 1.00 98.62 97 GLY A C 1
ATOM 724 O O . GLY A 1 97 ? 11.302 -11.310 5.061 1.00 98.62 97 GLY A O 1
ATOM 725 N N . THR A 1 98 ? 10.856 -12.916 6.569 1.00 98.75 98 THR A N 1
ATOM 726 C CA . THR A 1 98 ? 9.669 -13.447 5.892 1.00 98.75 98 THR A CA 1
ATOM 727 C C . THR A 1 98 ? 8.497 -13.555 6.860 1.00 98.75 98 THR A C 1
ATOM 729 O O . THR A 1 98 ? 8.693 -13.679 8.070 1.00 98.75 98 THR A O 1
ATOM 732 N N . ALA A 1 99 ? 7.275 -13.500 6.335 1.00 98.69 99 ALA A N 1
ATOM 733 C CA . ALA A 1 99 ? 6.052 -13.673 7.112 1.00 98.69 99 ALA A CA 1
ATOM 734 C C . ALA A 1 99 ? 5.022 -14.499 6.339 1.00 98.69 99 ALA A C 1
ATOM 736 O O . ALA A 1 99 ? 4.869 -14.348 5.129 1.00 98.69 99 ALA A O 1
ATOM 737 N N . THR A 1 100 ? 4.263 -15.331 7.056 1.00 98.62 100 THR A N 1
ATOM 738 C CA . THR A 1 100 ? 3.099 -16.025 6.493 1.00 98.62 100 THR A CA 1
ATOM 739 C C . THR A 1 100 ? 1.821 -15.272 6.851 1.00 98.62 100 THR A C 1
ATOM 741 O O . THR A 1 100 ? 1.454 -15.190 8.021 1.00 98.62 100 THR A O 1
ATOM 744 N N . VAL A 1 101 ? 1.128 -14.735 5.843 1.00 98.44 101 VAL A N 1
ATOM 745 C CA . VAL A 1 101 ? -0.111 -13.953 5.993 1.00 98.44 101 VAL A CA 1
ATOM 746 C C . VAL A 1 101 ? -1.116 -14.403 4.937 1.00 98.44 101 VAL A C 1
ATOM 748 O O . VAL A 1 101 ? -0.771 -14.534 3.762 1.00 98.44 101 VAL A O 1
ATOM 751 N N . GLY A 1 102 ? -2.360 -14.674 5.348 1.00 97.19 102 GLY A N 1
ATOM 752 C CA . GLY A 1 102 ? -3.426 -15.096 4.429 1.00 97.19 102 GLY A CA 1
ATOM 753 C C . GLY A 1 102 ? -3.127 -16.402 3.678 1.00 97.19 102 GLY A C 1
ATOM 754 O O . GLY A 1 102 ? -3.576 -16.576 2.549 1.00 97.19 102 GLY A O 1
ATOM 755 N 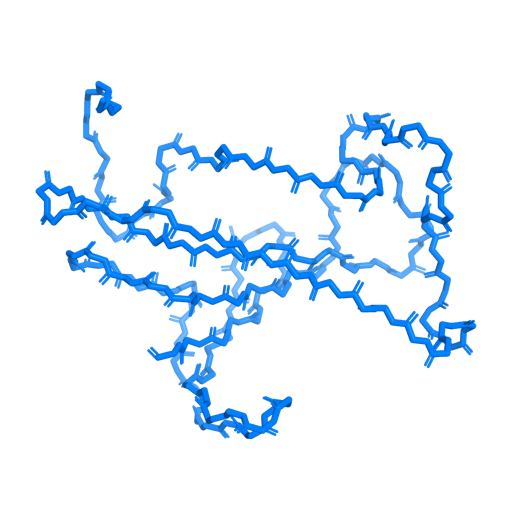N . GLY A 1 103 ? -2.323 -17.296 4.269 1.00 98.00 103 GLY A N 1
ATOM 756 C CA . GLY A 1 103 ? -1.909 -18.560 3.648 1.00 98.00 103 GLY A CA 1
ATOM 757 C C . GLY A 1 103 ? -0.797 -18.437 2.597 1.00 98.00 103 GLY A C 1
ATOM 758 O O . GLY A 1 103 ? -0.537 -19.403 1.884 1.00 98.00 103 GLY A O 1
ATOM 759 N N . ARG A 1 104 ? -0.138 -17.276 2.484 1.00 98.44 104 ARG A N 1
ATOM 760 C CA . ARG A 1 104 ? 0.996 -17.031 1.578 1.00 98.44 104 ARG A CA 1
ATOM 761 C C . ARG A 1 104 ? 2.223 -16.598 2.367 1.00 98.44 104 ARG A C 1
ATOM 763 O O . ARG A 1 104 ? 2.080 -15.928 3.387 1.00 98.44 104 ARG A O 1
ATOM 770 N N . ASN A 1 105 ? 3.403 -16.981 1.888 1.00 98.56 105 ASN A N 1
ATOM 771 C CA . ASN A 1 105 ? 4.670 -16.488 2.414 1.00 98.56 105 ASN A CA 1
ATOM 772 C C . ASN A 1 105 ? 5.090 -15.227 1.655 1.00 98.56 105 ASN A C 1
ATOM 774 O O . ASN A 1 105 ? 4.938 -15.178 0.438 1.00 98.56 105 ASN A O 1
ATOM 778 N N . TRP A 1 106 ? 5.626 -14.251 2.378 1.00 98.88 106 TRP A N 1
ATOM 779 C CA . TRP A 1 106 ? 6.016 -12.946 1.854 1.00 98.88 106 TRP A CA 1
ATOM 780 C C . TRP A 1 106 ? 7.417 -12.597 2.338 1.00 98.88 106 TRP A C 1
ATOM 782 O O . TRP A 1 106 ? 7.727 -12.813 3.512 1.00 98.88 106 TRP A O 1
ATOM 792 N N . GLU A 1 107 ? 8.240 -12.017 1.472 1.00 98.88 107 GLU A N 1
ATOM 793 C CA . GLU A 1 107 ? 9.427 -11.280 1.903 1.00 98.88 107 GLU A CA 1
ATOM 794 C C . GLU A 1 107 ? 8.984 -9.934 2.485 1.00 98.88 107 GLU A C 1
ATOM 796 O O . GLU A 1 107 ? 8.202 -9.207 1.870 1.00 98.88 107 GLU A O 1
ATOM 801 N N . VAL A 1 108 ? 9.447 -9.610 3.691 1.00 98.88 108 VAL A N 1
ATOM 802 C CA . VAL A 1 108 ? 9.020 -8.412 4.418 1.00 98.88 108 VAL A CA 1
ATOM 803 C C . VAL A 1 108 ? 10.112 -7.361 4.356 1.00 98.88 108 VAL A C 1
ATOM 805 O O . VAL A 1 108 ? 11.261 -7.643 4.691 1.00 98.88 108 VAL A O 1
ATOM 808 N N . TRP A 1 109 ? 9.734 -6.144 3.976 1.00 98.88 109 TRP A N 1
ATOM 809 C CA . TRP A 1 109 ? 10.602 -4.970 3.926 1.00 98.88 109 TRP A CA 1
ATOM 810 C C . TRP A 1 109 ? 10.054 -3.872 4.825 1.00 98.88 109 TRP A C 1
ATOM 812 O O . TRP A 1 109 ? 8.840 -3.679 4.906 1.00 98.88 109 TRP A O 1
ATOM 822 N N . THR A 1 110 ? 10.947 -3.126 5.471 1.00 98.69 110 THR A N 1
ATOM 823 C CA . THR A 1 110 ? 10.571 -1.963 6.282 1.00 98.69 110 THR A CA 1
ATOM 824 C C . THR A 1 110 ? 11.468 -0.778 5.979 1.00 98.69 110 THR A C 1
ATOM 826 O O . THR A 1 110 ? 12.685 -0.940 5.855 1.00 98.69 110 THR A O 1
ATOM 829 N N . GLY A 1 111 ? 10.891 0.419 5.947 1.00 98.62 111 GLY A N 1
ATOM 830 C CA . GLY A 1 111 ? 11.635 1.664 5.806 1.00 98.62 111 GLY A CA 1
ATOM 831 C C . GLY A 1 111 ? 10.747 2.892 5.954 1.00 98.62 111 GLY A C 1
ATOM 832 O O . GLY A 1 111 ? 9.653 2.825 6.508 1.00 98.62 111 GLY A O 1
ATOM 833 N N . SER A 1 112 ? 11.225 4.021 5.438 1.00 98.12 112 SER A N 1
ATOM 834 C CA . SER A 1 112 ? 10.467 5.266 5.344 1.00 98.12 112 SER A CA 1
ATOM 835 C C . SER A 1 112 ? 10.793 5.969 4.029 1.00 98.12 112 SER A C 1
ATOM 837 O O . SER A 1 112 ? 11.941 5.948 3.584 1.00 98.12 112 SER A O 1
ATOM 839 N N . ASN A 1 113 ? 9.795 6.614 3.424 1.00 96.50 113 ASN A N 1
ATOM 840 C CA . ASN A 1 113 ? 9.977 7.486 2.255 1.00 96.50 113 ASN A CA 1
ATOM 841 C C . ASN A 1 113 ? 10.319 8.943 2.641 1.00 96.50 113 ASN A C 1
ATOM 843 O O . ASN A 1 113 ? 10.283 9.835 1.796 1.00 96.50 113 ASN A O 1
ATOM 847 N N . GLY A 1 114 ? 10.602 9.203 3.923 1.00 97.69 114 GLY A N 1
ATOM 848 C CA . GLY A 1 114 ? 10.827 10.540 4.479 1.00 97.69 114 GLY A CA 1
ATOM 849 C C . GLY A 1 114 ? 9.551 11.271 4.916 1.00 97.69 114 GLY A C 1
ATOM 850 O O . GLY A 1 114 ? 9.651 12.250 5.652 1.00 97.69 114 GLY A O 1
ATOM 851 N N . SER A 1 115 ? 8.368 10.787 4.523 1.00 97.44 115 SER A N 1
ATOM 852 C CA . SER A 1 115 ? 7.061 11.338 4.920 1.00 97.44 115 SER A CA 1
ATOM 853 C C . SER A 1 115 ? 6.287 10.401 5.856 1.00 97.44 115 SER A C 1
ATOM 855 O O . SER A 1 115 ? 5.726 10.853 6.854 1.00 97.44 115 SER A O 1
ATOM 857 N N . ASN A 1 116 ? 6.286 9.098 5.566 1.00 98.25 116 ASN A N 1
ATOM 858 C CA . ASN A 1 116 ? 5.614 8.058 6.344 1.00 98.25 116 ASN A CA 1
ATOM 859 C C . ASN A 1 116 ? 6.485 6.805 6.490 1.00 98.25 116 ASN A C 1
ATOM 861 O O . ASN A 1 116 ? 7.488 6.628 5.788 1.00 98.25 116 ASN A O 1
ATOM 865 N N . ASP A 1 117 ? 6.098 5.946 7.429 1.00 98.81 117 ASP A N 1
ATOM 866 C CA . ASP A 1 117 ? 6.675 4.613 7.591 1.00 98.81 117 ASP A CA 1
ATOM 867 C C . ASP A 1 117 ? 6.068 3.673 6.537 1.00 98.81 117 ASP A C 1
ATOM 869 O O . ASP A 1 117 ? 4.883 3.796 6.213 1.00 98.81 117 ASP A O 1
ATOM 873 N N . VAL A 1 118 ? 6.866 2.746 6.001 1.00 98.88 118 VAL A N 1
ATOM 874 C CA . VAL A 1 118 ? 6.450 1.801 4.953 1.00 98.88 118 VAL A CA 1
ATOM 875 C C . VAL A 1 118 ? 6.796 0.374 5.362 1.00 98.88 118 VAL A C 1
ATOM 877 O O . VAL A 1 118 ? 7.953 0.066 5.658 1.00 98.88 118 VAL A O 1
ATOM 880 N N . LEU A 1 119 ? 5.792 -0.501 5.339 1.00 98.88 119 LEU A N 1
ATOM 881 C CA . LEU A 1 119 ? 5.905 -1.943 5.547 1.00 98.88 119 LEU A CA 1
ATOM 882 C C . LEU A 1 119 ? 5.433 -2.656 4.278 1.00 98.88 119 LEU A C 1
ATOM 884 O O . LEU A 1 119 ? 4.256 -2.590 3.936 1.00 98.88 119 LEU A O 1
ATOM 888 N N . SER A 1 120 ? 6.333 -3.338 3.575 1.00 98.94 120 SER A N 1
ATOM 889 C CA . SER A 1 120 ? 5.995 -4.033 2.327 1.00 98.94 120 SER A CA 1
ATOM 890 C C . SER A 1 120 ? 6.066 -5.548 2.475 1.00 98.94 120 SER A C 1
ATOM 892 O O . SER A 1 120 ? 6.998 -6.074 3.080 1.00 98.94 120 SER A O 1
ATOM 894 N N . PHE A 1 121 ? 5.106 -6.241 1.868 1.00 98.94 121 PHE A N 1
ATOM 895 C CA . PHE A 1 121 ? 5.056 -7.694 1.726 1.00 98.94 121 PHE A CA 1
ATOM 896 C C . PHE A 1 121 ? 5.197 -8.044 0.243 1.00 98.94 121 PHE A C 1
ATOM 898 O O . PHE A 1 121 ? 4.340 -7.668 -0.556 1.00 98.94 121 PHE A O 1
ATOM 905 N N . VAL A 1 122 ? 6.264 -8.744 -0.138 1.00 98.81 122 VAL A N 1
ATOM 906 C CA . VAL A 1 122 ? 6.577 -9.076 -1.538 1.00 98.81 122 VAL A CA 1
ATOM 907 C C . VAL A 1 122 ? 6.399 -10.571 -1.785 1.00 98.81 122 VAL A C 1
ATOM 909 O O . VAL A 1 122 ? 6.911 -11.382 -1.010 1.00 98.81 122 VAL A O 1
ATOM 912 N N . ALA A 1 123 ? 5.624 -10.912 -2.821 1.00 97.25 123 ALA A N 1
ATOM 913 C CA . ALA A 1 123 ? 5.370 -12.287 -3.260 1.00 97.25 123 ALA A CA 1
ATOM 914 C C . ALA A 1 123 ? 6.547 -12.915 -4.020 1.00 97.25 123 ALA A C 1
ATOM 916 O O . ALA A 1 123 ? 7.303 -12.165 -4.682 1.00 97.25 123 ALA A O 1
#

Radius of gyration: 15.3 Å; chains: 1; bounding box: 37×33×39 Å